Protein AF-A0A6N9EME0-F1 (afdb_monomer)

Structure (mmCIF, N/CA/C/O backbone):
data_AF-A0A6N9EME0-F1
#
_entry.id   AF-A0A6N9EME0-F1
#
loop_
_atom_site.group_PDB
_atom_site.id
_atom_site.type_symbol
_atom_site.label_atom_id
_atom_site.label_alt_id
_atom_site.label_comp_id
_atom_site.label_asym_id
_atom_site.label_entity_id
_atom_site.label_seq_id
_atom_site.pdbx_PDB_ins_code
_atom_site.Cartn_x
_atom_site.Cartn_y
_atom_site.Cartn_z
_atom_site.occupancy
_atom_site.B_iso_or_equiv
_atom_site.auth_seq_id
_atom_site.auth_comp_id
_atom_site.auth_asym_id
_atom_site.auth_atom_id
_atom_site.pdbx_PDB_model_num
ATOM 1 N N . MET A 1 1 ? 11.511 4.914 -22.351 1.00 77.12 1 MET A N 1
ATOM 2 C CA . MET A 1 1 ? 11.920 4.421 -21.016 1.00 77.12 1 MET A CA 1
ATOM 3 C C . MET A 1 1 ? 12.912 3.296 -21.225 1.00 77.12 1 MET A C 1
ATOM 5 O O . MET A 1 1 ? 12.649 2.456 -22.077 1.00 77.12 1 MET A O 1
ATOM 9 N N . THR A 1 2 ? 14.046 3.285 -20.521 1.00 97.81 2 THR A N 1
ATOM 10 C CA . THR A 1 2 ? 14.912 2.097 -20.540 1.00 97.81 2 THR A CA 1
ATOM 11 C C . THR A 1 2 ? 14.203 0.952 -19.810 1.00 97.81 2 THR A C 1
ATOM 13 O O . THR A 1 2 ? 13.442 1.226 -18.875 1.00 97.81 2 THR A O 1
ATOM 16 N N . PRO A 1 3 ? 14.455 -0.316 -20.178 1.00 97.50 3 PRO A N 1
ATOM 17 C CA . PRO A 1 3 ? 13.856 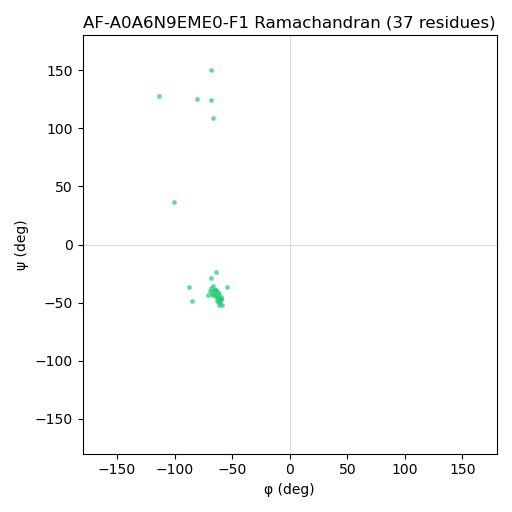-1.458 -19.488 1.00 97.50 3 PRO A CA 1
ATOM 18 C C . PRO A 1 3 ? 14.099 -1.450 -17.969 1.00 97.50 3 PRO A C 1
ATOM 20 O O . PRO A 1 3 ? 13.202 -1.773 -17.190 1.00 97.50 3 PRO A O 1
ATOM 23 N N . SER A 1 4 ? 15.285 -1.009 -17.536 1.00 97.06 4 SER A N 1
ATOM 24 C CA . SER A 1 4 ? 15.649 -0.901 -16.120 1.00 97.06 4 SER A CA 1
ATOM 25 C C . SER A 1 4 ? 14.849 0.166 -15.369 1.00 97.06 4 SER A C 1
ATOM 27 O O . SER A 1 4 ? 14.397 -0.089 -14.256 1.00 97.06 4 SER A O 1
ATOM 29 N N . LEU A 1 5 ? 14.610 1.335 -15.974 1.00 97.81 5 LEU A N 1
ATOM 30 C CA . LEU A 1 5 ? 13.814 2.392 -15.347 1.00 97.81 5 LEU A CA 1
ATOM 31 C C . LEU A 1 5 ? 12.333 1.999 -15.249 1.00 97.81 5 LEU A C 1
ATOM 33 O O . LEU A 1 5 ? 11.706 2.237 -14.220 1.00 97.81 5 LEU A O 1
ATOM 37 N N . SER A 1 6 ? 11.770 1.356 -1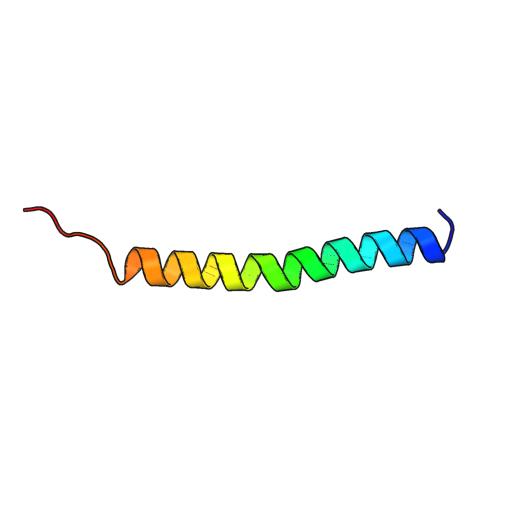6.280 1.00 98.12 6 SER A N 1
ATOM 38 C CA . SER A 1 6 ? 10.399 0.829 -16.207 1.00 98.12 6 SER A CA 1
ATOM 39 C C . SER A 1 6 ? 10.251 -0.267 -15.154 1.00 98.12 6 SER A C 1
ATOM 41 O O . SER A 1 6 ? 9.250 -0.284 -14.440 1.00 98.12 6 SER A O 1
ATOM 43 N N . ALA A 1 7 ? 11.246 -1.149 -15.015 1.00 98.25 7 ALA A N 1
ATOM 44 C CA . ALA A 1 7 ? 11.244 -2.184 -13.986 1.00 98.25 7 ALA A CA 1
ATOM 45 C C . ALA A 1 7 ? 11.324 -1.582 -12.574 1.00 98.25 7 ALA A C 1
ATOM 47 O O . ALA A 1 7 ? 10.566 -1.993 -11.700 1.00 98.25 7 ALA A O 1
ATOM 48 N N . PHE A 1 8 ? 12.174 -0.568 -12.371 1.00 98.31 8 PHE A N 1
ATOM 49 C CA . PHE A 1 8 ? 12.286 0.163 -11.105 1.00 98.31 8 PHE A CA 1
ATOM 50 C C . PHE A 1 8 ? 10.971 0.843 -10.696 1.00 98.31 8 PHE A C 1
ATOM 52 O O . PHE A 1 8 ? 10.523 0.707 -9.562 1.00 98.31 8 PHE A O 1
ATOM 59 N N . LEU A 1 9 ? 10.309 1.549 -11.615 1.00 98.56 9 LEU A N 1
ATOM 60 C CA . LEU A 1 9 ? 9.029 2.191 -11.298 1.00 98.56 9 LEU A CA 1
ATOM 61 C C . LEU A 1 9 ? 7.920 1.157 -11.057 1.00 98.56 9 LEU A C 1
ATOM 63 O O . LEU A 1 9 ? 7.104 1.328 -10.154 1.00 98.56 9 LEU A O 1
ATOM 67 N N . SER A 1 10 ? 7.917 0.056 -11.815 1.00 98.31 10 SER A N 1
ATOM 68 C CA . SER A 1 10 ? 6.952 -1.033 -11.625 1.00 98.31 10 SER A CA 1
ATOM 69 C C . SER A 1 10 ? 7.127 -1.725 -10.273 1.00 98.31 10 SER A C 1
ATOM 71 O O . SER A 1 10 ? 6.133 -2.044 -9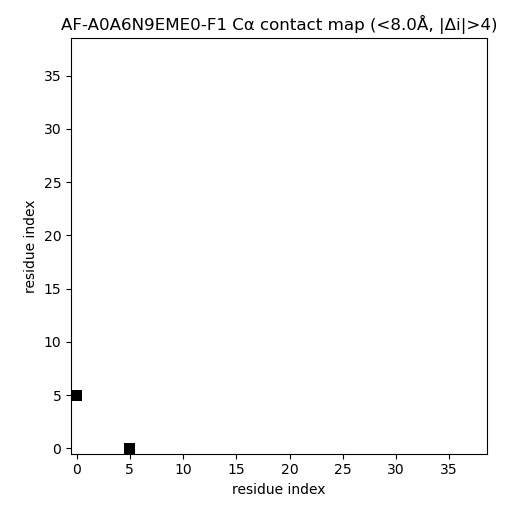.625 1.00 98.31 10 SER A O 1
ATOM 73 N N . SER A 1 11 ? 8.368 -1.935 -9.817 1.00 98.12 11 SER A N 1
ATOM 74 C CA . SER A 1 11 ? 8.622 -2.530 -8.502 1.00 98.12 11 SER A CA 1
ATOM 75 C C . SER A 1 11 ? 8.164 -1.617 -7.368 1.00 98.12 11 SER A C 1
ATOM 77 O O . SER A 1 11 ? 7.617 -2.115 -6.386 1.00 98.12 11 SER A O 1
ATOM 79 N N . LEU A 1 12 ? 8.298 -0.295 -7.519 1.00 98.38 12 LEU A N 1
ATOM 80 C CA . LEU A 1 12 ? 7.773 0.663 -6.548 1.00 98.38 12 LEU A CA 1
ATOM 81 C C . LEU A 1 12 ? 6.241 0.615 -6.477 1.00 98.38 12 LEU A C 1
ATOM 83 O O . LEU A 1 12 ? 5.688 0.579 -5.381 1.00 98.38 12 LEU A O 1
ATOM 87 N N . VAL A 1 13 ? 5.557 0.562 -7.626 1.00 98.62 13 VAL A N 1
ATOM 88 C CA . VAL A 1 13 ? 4.088 0.455 -7.679 1.00 98.62 13 VAL A CA 1
ATOM 89 C C . VAL A 1 13 ? 3.616 -0.838 -7.020 1.00 98.62 13 VAL A C 1
ATOM 91 O O . VAL A 1 13 ? 2.782 -0.792 -6.120 1.00 98.62 13 VAL A O 1
ATOM 94 N N . TRP A 1 14 ? 4.171 -1.986 -7.412 1.00 98.50 14 TRP A N 1
ATOM 95 C CA . TRP A 1 14 ? 3.781 -3.268 -6.823 1.00 98.50 14 TRP A CA 1
ATOM 96 C C . TRP A 1 14 ? 4.133 -3.359 -5.338 1.00 98.50 14 TRP A C 1
ATOM 98 O O . TRP A 1 14 ? 3.319 -3.844 -4.554 1.00 98.50 14 TRP A O 1
ATOM 108 N N . GLY A 1 15 ? 5.291 -2.836 -4.932 1.00 98.44 15 GLY A N 1
ATOM 109 C CA . GLY A 1 15 ? 5.674 -2.736 -3.526 1.00 98.44 15 GLY A CA 1
ATOM 110 C C . GLY A 1 15 ? 4.690 -1.887 -2.723 1.00 98.44 15 GLY A C 1
ATOM 111 O O . GLY A 1 15 ? 4.231 -2.316 -1.668 1.00 98.44 15 GLY A O 1
ATOM 112 N N . ALA A 1 16 ? 4.289 -0.726 -3.244 1.00 98.50 16 ALA A N 1
ATOM 113 C CA . ALA A 1 16 ? 3.302 0.130 -2.595 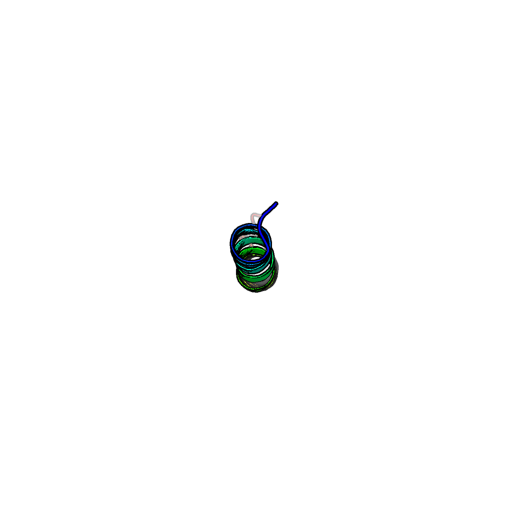1.00 98.50 16 ALA A CA 1
ATOM 114 C C . ALA A 1 16 ? 1.933 -0.556 -2.491 1.00 98.50 16 ALA A C 1
ATOM 116 O O . ALA A 1 16 ? 1.324 -0.530 -1.429 1.00 98.50 16 ALA A O 1
ATOM 117 N N . VAL A 1 17 ? 1.466 -1.224 -3.548 1.00 98.62 17 VAL A N 1
ATOM 118 C CA . VAL A 1 17 ? 0.184 -1.950 -3.554 1.00 98.62 17 VAL A CA 1
ATOM 119 C C . VAL A 1 17 ? 0.175 -3.063 -2.503 1.00 98.62 17 VAL A C 1
ATOM 121 O O . VAL A 1 17 ? -0.749 -3.135 -1.694 1.00 98.62 17 VAL A O 1
ATOM 124 N N . ILE A 1 18 ? 1.218 -3.898 -2.479 1.00 98.06 18 ILE A N 1
ATOM 125 C CA . ILE A 1 18 ? 1.320 -5.043 -1.562 1.00 98.06 18 ILE A CA 1
ATOM 126 C C . ILE A 1 18 ? 1.480 -4.590 -0.105 1.00 98.06 18 ILE A C 1
ATOM 128 O O . ILE A 1 18 ? 1.038 -5.296 0.792 1.00 98.06 18 ILE A O 1
ATOM 132 N N . VAL A 1 19 ? 2.076 -3.423 0.153 1.00 98.38 19 VAL A N 1
ATOM 133 C CA . VAL A 1 19 ? 2.236 -2.888 1.516 1.00 98.38 19 VAL A CA 1
ATOM 134 C C . VAL A 1 19 ? 0.992 -2.123 1.973 1.00 98.38 19 VAL A C 1
ATOM 136 O O . VAL A 1 19 ? 0.482 -2.364 3.064 1.00 98.38 19 VAL A O 1
ATOM 139 N N . VAL A 1 20 ? 0.476 -1.210 1.149 1.00 98.62 20 VAL A N 1
ATOM 140 C CA . VAL A 1 20 ? -0.605 -0.295 1.539 1.00 98.62 20 VAL A CA 1
ATOM 141 C C . VAL A 1 20 ? -1.932 -1.033 1.677 1.00 98.62 20 VAL A C 1
ATOM 143 O O . VAL A 1 20 ? -2.617 -0.821 2.672 1.00 98.62 20 VAL A O 1
ATOM 146 N N . ILE A 1 21 ? -2.289 -1.932 0.749 1.00 98.69 21 ILE A N 1
ATOM 147 C CA . ILE A 1 21 ? -3.597 -2.610 0.792 1.00 98.69 21 ILE A CA 1
ATOM 148 C C . ILE A 1 21 ? -3.795 -3.400 2.100 1.00 98.69 21 ILE A C 1
ATOM 150 O O . ILE A 1 21 ? -4.805 -3.162 2.770 1.00 98.69 21 ILE A O 1
ATOM 154 N N . PRO A 1 22 ? -2.875 -4.291 2.527 1.00 98.38 22 PRO A N 1
ATOM 155 C CA . PRO A 1 22 ? -3.048 -5.038 3.771 1.00 98.38 22 PRO A CA 1
ATOM 156 C C . PRO A 1 22 ? -3.041 -4.144 5.009 1.00 98.38 22 PRO A C 1
ATOM 158 O O . PRO A 1 22 ? -3.840 -4.365 5.915 1.00 98.38 22 PRO A O 1
ATOM 161 N N . ILE A 1 23 ? -2.185 -3.114 5.043 1.00 98.69 23 ILE A N 1
ATOM 162 C CA . ILE A 1 23 ? -2.136 -2.167 6.165 1.00 98.69 23 ILE A CA 1
ATOM 163 C C . ILE A 1 23 ? -3.461 -1.413 6.273 1.00 98.69 23 ILE A C 1
ATOM 165 O O . ILE A 1 23 ? -4.043 -1.356 7.353 1.00 98.69 23 ILE A O 1
ATOM 169 N N . THR A 1 24 ? -3.981 -0.872 5.170 1.00 98.62 24 THR A N 1
ATOM 170 C CA . THR A 1 24 ? -5.271 -0.176 5.168 1.00 98.62 24 THR A CA 1
ATOM 171 C C . THR A 1 24 ? -6.404 -1.112 5.578 1.00 98.62 24 THR A C 1
ATOM 173 O O . THR A 1 24 ? -7.234 -0.722 6.395 1.00 98.62 24 THR A O 1
ATOM 176 N N . ALA A 1 25 ? -6.426 -2.354 5.084 1.00 98.50 25 ALA A N 1
ATOM 177 C CA . ALA A 1 25 ? -7.420 -3.341 5.497 1.00 98.50 25 ALA A CA 1
ATOM 178 C C . ALA A 1 25 ? -7.353 -3.615 7.010 1.00 98.50 25 ALA A C 1
ATOM 180 O O . ALA A 1 25 ? -8.380 -3.561 7.685 1.00 98.50 25 ALA A O 1
ATOM 181 N N . ALA A 1 26 ? -6.154 -3.835 7.558 1.00 98.38 26 ALA A N 1
ATOM 182 C CA . ALA A 1 26 ? -5.956 -4.053 8.988 1.00 98.38 26 ALA A CA 1
ATOM 183 C C . ALA A 1 26 ? -6.418 -2.848 9.819 1.00 98.38 26 ALA A C 1
ATOM 185 O O . ALA A 1 26 ? -7.159 -3.018 10.783 1.00 98.38 26 ALA A O 1
ATOM 186 N N . LEU A 1 27 ? -6.050 -1.629 9.417 1.00 98.31 27 LEU A N 1
ATOM 187 C CA . LEU A 1 27 ? -6.474 -0.401 10.095 1.00 98.31 27 LEU A CA 1
ATOM 188 C C . LEU A 1 27 ? -7.995 -0.222 10.061 1.00 98.31 27 LEU A C 1
ATOM 190 O O . LEU A 1 27 ? -8.591 0.157 11.069 1.00 98.31 27 LEU A O 1
ATOM 194 N N . LEU A 1 28 ? -8.643 -0.531 8.934 1.00 98.00 28 LEU A N 1
ATOM 195 C CA . LEU A 1 28 ? -10.100 -0.502 8.840 1.00 98.00 28 LEU A CA 1
ATOM 196 C C . LEU A 1 28 ? -10.730 -1.529 9.783 1.00 98.00 28 LEU A C 1
ATOM 198 O O . LEU A 1 28 ? -11.629 -1.175 10.532 1.00 98.00 28 LEU A O 1
ATOM 202 N N . PHE A 1 29 ? -10.239 -2.765 9.822 1.00 97.94 29 PHE A N 1
ATOM 203 C CA . PHE A 1 29 ? -10.760 -3.772 10.749 1.00 97.94 29 PHE A CA 1
ATOM 204 C C . PHE A 1 29 ? -10.583 -3.364 12.216 1.00 97.94 29 PHE A C 1
ATOM 206 O O . PHE A 1 29 ? -11.556 -3.372 12.969 1.00 97.94 29 PHE A O 1
ATOM 213 N N . VAL A 1 30 ? -9.376 -2.952 12.609 1.00 97.62 30 VAL A N 1
ATOM 214 C CA . VAL A 1 30 ? -9.062 -2.543 13.988 1.00 97.62 30 VAL A CA 1
ATOM 215 C C . VAL A 1 30 ? -9.891 -1.329 14.403 1.00 97.62 30 VAL A C 1
ATOM 217 O O . VAL A 1 30 ? -10.509 -1.342 15.462 1.00 97.62 30 VAL A O 1
ATOM 220 N N . SER A 1 31 ? -9.995 -0.306 13.549 1.00 96.50 31 SER A N 1
ATOM 221 C CA . SER A 1 31 ? -10.781 0.896 13.865 1.00 96.50 31 SER A CA 1
ATOM 222 C C . SER A 1 31 ? -12.278 0.627 14.033 1.00 96.50 31 SER A C 1
ATOM 224 O O . SER A 1 31 ? -12.961 1.409 14.691 1.00 96.50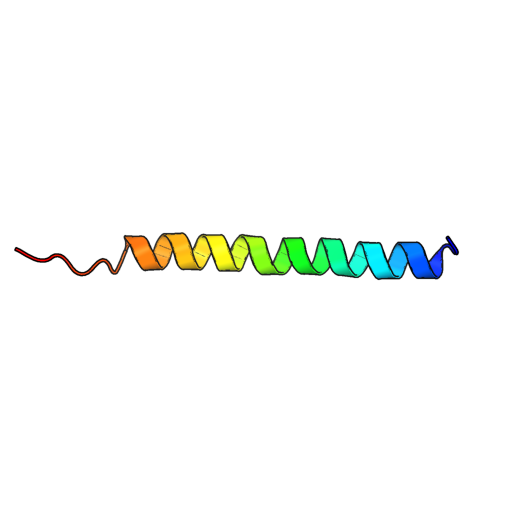 31 SER A O 1
ATOM 226 N N . GLN A 1 32 ? -12.798 -0.456 13.449 1.00 95.12 32 GLN A N 1
ATOM 227 C CA . GLN A 1 32 ? -14.190 -0.872 13.612 1.00 95.12 32 GLN A CA 1
ATOM 228 C C . GLN A 1 32 ? -14.380 -1.776 14.834 1.00 95.12 32 GLN A C 1
ATOM 230 O O . GLN A 1 32 ? -15.412 -1.662 15.492 1.00 95.12 32 GLN A O 1
ATOM 235 N N . ALA A 1 33 ? -13.406 -2.641 15.133 1.00 95.56 33 ALA A N 1
ATOM 236 C CA . ALA A 1 33 ? -13.418 -3.517 16.302 1.00 95.56 33 ALA A CA 1
ATOM 237 C C . ALA A 1 33 ? -13.294 -2.726 17.614 1.00 95.56 33 ALA A C 1
ATOM 239 O O . ALA A 1 33 ? -14.071 -2.951 18.538 1.00 95.56 33 ALA A O 1
ATOM 240 N N . ASP A 1 34 ? -12.396 -1.738 17.658 1.00 95.12 34 ASP A N 1
ATOM 241 C CA . ASP A 1 34 ? -12.051 -0.992 18.875 1.00 95.12 34 ASP A CA 1
ATOM 242 C C . ASP A 1 34 ? -12.743 0.381 18.949 1.00 95.12 34 ASP A C 1
ATOM 244 O O . ASP A 1 34 ? -12.187 1.381 19.413 1.00 95.12 34 ASP A O 1
ATOM 248 N N . LYS A 1 35 ? -13.989 0.464 18.470 1.00 92.62 35 LYS A N 1
ATOM 249 C CA . LYS A 1 35 ? -14.759 1.712 18.516 1.00 92.62 35 LYS A CA 1
ATOM 250 C C . LYS A 1 35 ? -15.134 2.092 19.943 1.00 92.62 35 LYS A C 1
ATOM 252 O O . LYS A 1 35 ? -15.856 1.371 20.629 1.00 92.62 35 LYS A O 1
ATOM 257 N N . VAL A 1 36 ? -14.757 3.306 20.347 1.00 91.25 36 VAL A N 1
ATOM 258 C CA . VAL A 1 36 ? -15.260 3.915 21.584 1.00 91.25 36 VAL A CA 1
ATOM 259 C C . VAL A 1 36 ? -16.753 4.201 21.425 1.00 91.25 36 VAL A C 1
ATOM 261 O O . VAL A 1 36 ? -17.147 5.111 20.695 1.00 91.25 36 VAL A O 1
ATOM 264 N N . THR A 1 37 ? -17.580 3.435 22.130 1.00 88.62 37 THR A N 1
ATOM 265 C CA . THR A 1 37 ? -19.018 3.697 22.234 1.00 88.62 37 THR A CA 1
ATOM 266 C C . THR A 1 37 ? -19.231 4.789 23.277 1.00 88.62 37 THR A C 1
ATOM 268 O O . THR A 1 37 ? -18.735 4.683 24.398 1.00 88.62 37 THR A O 1
ATOM 271 N N . ARG A 1 38 ? -19.922 5.866 22.901 1.00 84.69 38 ARG A N 1
ATOM 272 C CA . ARG A 1 38 ? -20.316 6.943 23.817 1.00 84.69 38 ARG A CA 1
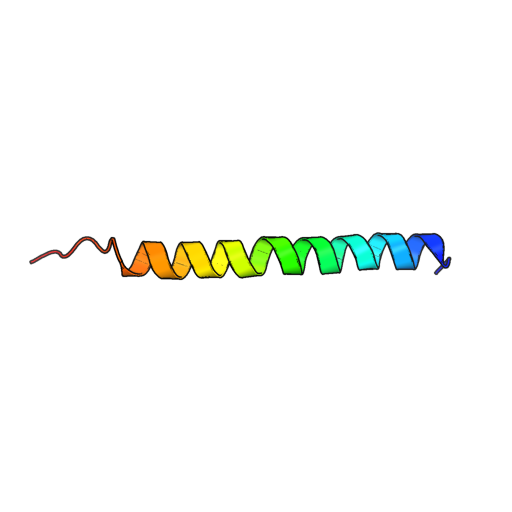ATOM 273 C C . ARG A 1 38 ? -21.837 6.927 23.943 1.00 84.69 38 ARG A C 1
ATOM 275 O O . ARG A 1 38 ? -22.509 6.905 22.914 1.00 84.69 38 ARG A O 1
ATOM 282 N N . ASN A 1 39 ? -22.320 6.886 25.184 1.00 75.62 39 ASN A N 1
ATOM 283 C CA . ASN A 1 39 ? -23.741 6.961 25.533 1.00 75.62 39 ASN A CA 1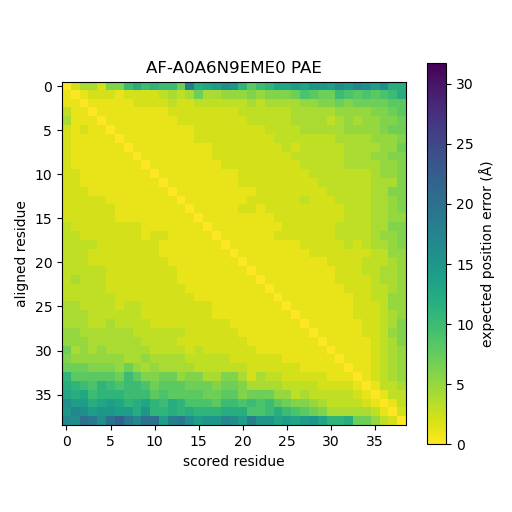
ATOM 284 C C . ASN A 1 39 ? -24.244 8.402 25.475 1.00 75.62 39 ASN A C 1
ATOM 286 O O . ASN A 1 39 ? -23.452 9.300 25.847 1.00 75.62 39 ASN A O 1
#

Mean predicted aligned error: 3.47 Å

Secondary structure (DSSP, 8-state):
--HHHHHHHHHHHHHHHHHHHHHHHHHHHHHHHT-----

Foldseek 3Di:
DPPVVVVVVVCVVVVCCVPVPVVVVVCVVCCVVPDDDDD

pLDDT: mean 95.93, std 5.41, range [75.62, 98.69]

Sequence (39 aa):
MTPSLSAFLSSLVWGAVIVVIPITAALLFVSQADKVTRN

Radius of gyration: 17.45 Å; Cα contacts (8 Å, |Δi|>4): 1; chains: 1; bounding box: 39×12×46 Å

Solvent-accessible surface area (backbone atoms only — not comparable to fu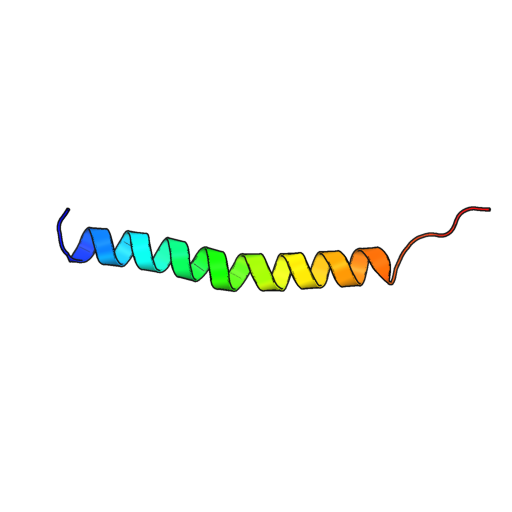ll-atom values): 2388 Å² total; per-r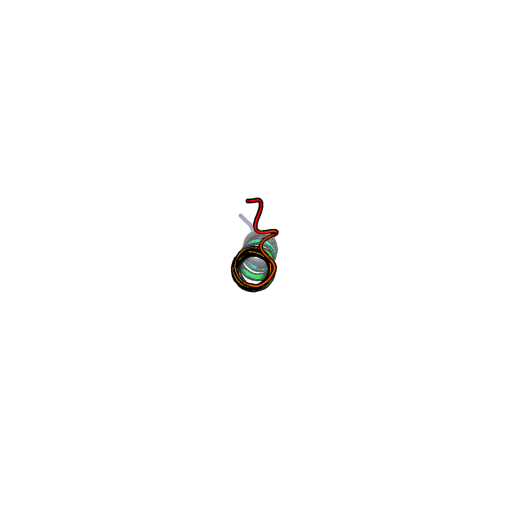esidue (Å²): 128,57,74,66,58,51,50,54,54,49,50,52,52,52,51,47,50,67,52,48,51,58,51,53,52,49,52,53,52,50,59,63,74,71,56,85,84,80,134